Protein AF-A0A2P4YIG0-F1 (afdb_monomer)

pLDDT: mean 74.44, std 16.55, range [36.75, 94.75]

Structure (mmCIF, N/CA/C/O backbone):
data_AF-A0A2P4YIG0-F1
#
_entry.id   AF-A0A2P4YIG0-F1
#
loop_
_atom_site.group_PDB
_atom_site.id
_atom_site.type_symbol
_atom_site.label_atom_id
_atom_site.label_alt_id
_atom_site.label_comp_id
_atom_site.label_asym_id
_atom_site.label_entity_id
_atom_site.label_seq_id
_atom_site.pdbx_PDB_ins_code
_atom_site.Cartn_x
_atom_site.Cartn_y
_atom_site.Cartn_z
_atom_site.occupancy
_atom_site.B_iso_or_equiv
_atom_site.auth_seq_id
_atom_site.auth_comp_id
_atom_site.auth_asym_id
_atom_site.auth_atom_id
_atom_site.pdbx_PDB_model_num
ATOM 1 N N . MET A 1 1 ? -25.181 27.998 28.037 1.00 38.59 1 MET A N 1
ATOM 2 C CA . MET A 1 1 ? -23.897 28.200 27.339 1.00 38.59 1 MET A CA 1
ATOM 3 C C . MET A 1 1 ? -22.992 27.019 27.632 1.00 38.59 1 MET A C 1
ATOM 5 O O . MET A 1 1 ? -22.510 26.909 28.748 1.00 38.59 1 MET A O 1
ATOM 9 N N . SER A 1 2 ? -22.792 26.133 26.666 1.00 38.41 2 SER A N 1
ATOM 10 C CA . SER A 1 2 ? -21.714 25.141 26.696 1.00 38.41 2 SER A CA 1
ATOM 11 C C . SER A 1 2 ? -21.098 25.153 25.306 1.00 38.41 2 SER A C 1
ATOM 13 O O . SER A 1 2 ? -21.708 24.677 24.350 1.00 38.41 2 SER A O 1
ATOM 15 N N . GLU A 1 3 ? -19.963 25.839 25.201 1.00 36.75 3 GLU A N 1
ATOM 16 C CA . GLU A 1 3 ? -19.204 26.026 23.971 1.00 36.75 3 GLU A CA 1
ATOM 17 C C . GLU A 1 3 ? -18.821 24.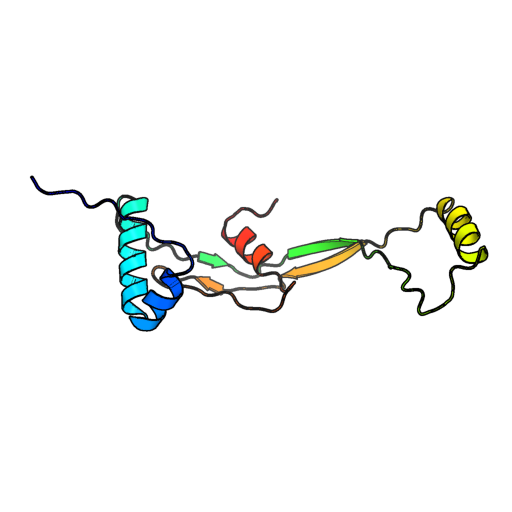668 23.380 1.00 36.75 3 GLU A C 1
ATOM 19 O O . GLU A 1 3 ? -18.117 23.866 23.994 1.00 36.75 3 GLU A O 1
ATOM 24 N N . VAL A 1 4 ? -19.298 24.420 22.162 1.00 46.44 4 VAL A N 1
ATOM 25 C CA . VAL A 1 4 ? -18.741 23.403 21.274 1.00 46.44 4 VAL A CA 1
ATOM 26 C C . VAL A 1 4 ? -17.380 23.930 20.843 1.00 46.44 4 VAL A C 1
ATOM 28 O O . VAL A 1 4 ? -17.283 24.809 19.989 1.00 46.44 4 VAL A O 1
ATOM 31 N N . SER A 1 5 ? -16.322 23.427 21.473 1.00 38.22 5 SER A N 1
ATOM 32 C CA . SER A 1 5 ? -14.958 23.686 21.040 1.00 38.22 5 SER A CA 1
ATOM 33 C C . SER A 1 5 ? -14.743 23.019 19.682 1.00 38.22 5 SER A C 1
ATOM 35 O O . SER A 1 5 ? -14.582 21.806 19.553 1.00 38.22 5 SER A O 1
ATOM 37 N N . THR A 1 6 ? -14.778 23.836 18.633 1.00 37.34 6 THR A N 1
ATOM 38 C CA . THR A 1 6 ? -14.253 23.481 17.316 1.00 37.34 6 THR A CA 1
ATOM 39 C C . THR A 1 6 ? -12.821 22.968 17.474 1.00 37.34 6 THR A C 1
ATOM 41 O O . THR A 1 6 ? -12.031 23.644 18.141 1.00 37.34 6 THR A O 1
ATOM 44 N N . PRO A 1 7 ? -12.446 21.824 16.873 1.00 41.94 7 PRO A N 1
ATOM 45 C CA . PRO A 1 7 ? -11.060 21.393 16.864 1.00 41.94 7 PRO A CA 1
ATOM 46 C C . PRO A 1 7 ? -10.263 22.404 16.037 1.00 41.94 7 PRO A C 1
ATOM 48 O O . PRO A 1 7 ? -10.282 22.395 14.805 1.00 41.94 7 PRO A O 1
ATOM 51 N N . THR A 1 8 ? -9.591 23.321 16.728 1.00 44.41 8 THR A N 1
ATOM 52 C CA . THR A 1 8 ? -8.563 24.178 16.154 1.00 44.41 8 THR A CA 1
ATOM 53 C C . THR A 1 8 ? -7.520 23.250 15.560 1.00 44.41 8 THR A C 1
ATOM 55 O O . THR A 1 8 ? -6.891 22.478 16.270 1.00 44.41 8 THR A O 1
ATOM 58 N N . THR A 1 9 ? -7.398 23.255 14.237 1.00 49.12 9 THR A N 1
ATOM 59 C CA . THR A 1 9 ? -6.363 22.504 13.529 1.00 49.12 9 THR A CA 1
ATOM 60 C C . THR A 1 9 ? -5.065 23.300 13.671 1.00 49.12 9 THR A C 1
ATOM 62 O O . THR A 1 9 ? -4.938 24.325 12.999 1.00 49.12 9 THR A O 1
ATOM 65 N N . PRO A 1 10 ? -4.100 22.921 14.534 1.00 46.28 10 PRO A N 1
ATOM 66 C CA . PRO A 1 10 ? -2.792 23.542 14.545 1.00 46.28 10 PRO A CA 1
ATOM 67 C C . PRO A 1 10 ? -1.972 22.937 13.399 1.00 46.28 10 PRO A C 1
ATOM 69 O O . PRO A 1 10 ? -2.263 21.853 12.886 1.00 46.28 10 PRO A O 1
ATOM 72 N N . ALA A 1 11 ? -0.949 23.661 12.973 1.00 47.16 11 ALA A N 1
ATOM 73 C CA . ALA A 1 11 ? -0.079 23.310 11.863 1.00 47.16 11 ALA A CA 1
ATOM 74 C C . ALA A 1 11 ? 0.436 21.856 11.919 1.00 47.16 11 ALA A C 1
ATOM 76 O O . ALA A 1 11 ? 0.866 21.362 12.962 1.00 47.16 11 ALA A O 1
ATOM 77 N N . SER A 1 12 ? 0.451 21.197 10.758 1.00 55.00 12 SER A N 1
ATOM 78 C CA . SER A 1 12 ? 0.929 19.825 10.510 1.00 55.00 12 SER A CA 1
ATOM 79 C C . SER A 1 12 ? 2.315 19.500 11.089 1.00 55.00 12 SER A C 1
ATOM 81 O O . SER A 1 12 ? 2.616 18.334 11.320 1.00 55.00 12 SER A O 1
ATOM 83 N N . VAL A 1 13 ? 3.141 20.513 11.357 1.00 53.72 13 VAL A N 1
ATOM 84 C CA . VAL A 1 13 ? 4.506 20.365 11.879 1.00 53.72 13 VAL A CA 1
ATOM 85 C C . VAL A 1 13 ? 4.524 19.994 13.371 1.00 53.72 13 VAL A C 1
ATOM 87 O O . VAL A 1 13 ? 5.404 19.254 13.796 1.00 53.72 13 VAL A O 1
ATOM 90 N N . HIS A 1 14 ? 3.529 20.417 14.163 1.00 63.38 14 HIS A N 1
ATOM 91 C CA . HIS A 1 14 ? 3.547 20.227 15.623 1.00 63.38 14 HIS A CA 1
ATOM 92 C C . HIS A 1 14 ? 3.006 18.866 16.085 1.00 63.38 14 HIS A C 1
ATOM 94 O O . HIS A 1 14 ? 3.406 18.358 17.131 1.00 63.38 14 HIS A O 1
ATOM 100 N N . TRP A 1 15 ? 2.120 18.247 15.301 1.00 66.62 15 TRP A N 1
ATOM 101 C CA . TRP A 1 15 ? 1.460 16.993 15.676 1.00 66.62 15 TRP A CA 1
ATOM 102 C C . TRP A 1 15 ? 2.438 15.842 15.867 1.00 66.62 15 TRP A C 1
ATOM 104 O O . TRP A 1 15 ? 2.276 15.063 16.801 1.00 66.62 15 TRP A O 1
ATOM 114 N N . GLY A 1 16 ? 3.460 15.755 15.011 1.00 69.50 16 GLY A N 1
ATOM 115 C CA . GLY A 1 16 ? 4.474 14.709 15.113 1.00 69.50 16 GLY A CA 1
ATOM 116 C C . GLY A 1 16 ? 5.228 14.787 16.438 1.00 69.50 16 GLY A C 1
ATOM 117 O O . GLY A 1 16 ? 5.326 13.797 17.152 1.00 69.50 16 GLY A O 1
ATOM 118 N N . GLU A 1 17 ? 5.694 15.976 16.808 1.00 72.19 17 GLU A N 1
ATOM 119 C CA . GLU A 1 17 ? 6.485 16.191 18.022 1.00 72.19 17 GLU A CA 1
ATOM 120 C C . GLU A 1 17 ? 5.646 16.011 19.296 1.00 72.19 17 GLU A C 1
ATOM 122 O O . GLU A 1 17 ? 6.044 15.301 20.220 1.00 72.19 17 GLU A O 1
ATOM 127 N N . THR A 1 18 ? 4.425 16.557 19.312 1.00 74.94 18 THR A N 1
ATOM 128 C CA . THR A 1 18 ? 3.488 16.402 20.433 1.00 74.94 18 THR A CA 1
ATOM 129 C C . THR A 1 18 ? 3.042 14.947 20.624 1.00 74.94 18 THR A C 1
ATOM 131 O O . THR A 1 18 ? 2.932 14.488 21.760 1.0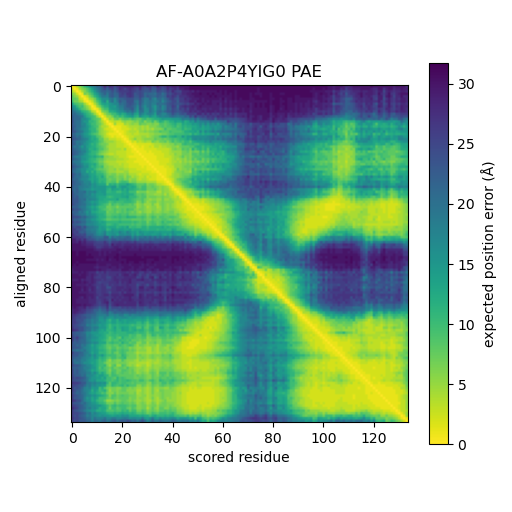0 74.94 18 THR A O 1
ATOM 134 N N . MET A 1 19 ? 2.832 14.188 19.543 1.00 73.44 19 MET A N 1
ATOM 135 C CA . MET A 1 19 ? 2.497 12.761 19.627 1.00 73.44 19 MET A CA 1
ATOM 136 C C . MET A 1 19 ? 3.676 11.906 20.086 1.00 73.44 19 MET A C 1
ATOM 138 O O . MET A 1 19 ? 3.486 10.990 20.881 1.00 73.44 19 MET A O 1
ATOM 142 N N . MET A 1 20 ? 4.892 12.217 19.634 1.00 76.25 20 MET A N 1
ATOM 143 C CA . MET A 1 20 ? 6.099 11.509 20.070 1.00 76.25 20 MET A CA 1
ATOM 144 C C . MET A 1 20 ? 6.376 11.737 21.563 1.00 76.25 20 MET A C 1
ATOM 146 O O . MET A 1 20 ? 6.772 10.801 22.251 1.00 76.25 20 MET A O 1
ATOM 150 N N . ALA A 1 21 ? 6.102 12.941 22.080 1.00 82.19 21 ALA A N 1
ATOM 151 C CA . ALA A 1 21 ? 6.254 13.261 23.500 1.00 82.19 21 ALA A CA 1
ATOM 152 C C . ALA A 1 21 ? 5.219 12.562 24.405 1.00 82.19 21 ALA A C 1
ATOM 154 O O . ALA A 1 21 ? 5.534 12.206 25.537 1.00 82.19 21 ALA A O 1
ATOM 155 N N . GLN A 1 22 ? 3.987 12.368 23.923 1.00 79.88 22 GLN A N 1
ATOM 156 C CA . GLN A 1 22 ? 2.888 11.765 24.698 1.00 79.88 22 GLN A CA 1
ATOM 157 C C . GLN A 1 22 ? 2.760 10.245 24.504 1.00 79.88 22 GLN A C 1
ATOM 159 O O . GLN A 1 22 ? 2.007 9.586 25.222 1.00 79.88 22 GLN A O 1
ATOM 164 N N . GLY A 1 23 ? 3.498 9.681 23.549 1.00 81.69 23 GLY A N 1
ATOM 165 C CA . GLY A 1 23 ? 3.554 8.250 23.291 1.00 81.69 23 GLY A CA 1
ATOM 166 C C . GLY A 1 23 ? 2.389 7.694 22.453 1.00 81.69 23 GLY A C 1
ATOM 167 O O . GLY A 1 23 ? 1.529 8.430 21.961 1.00 81.69 23 GLY A O 1
ATOM 168 N N . PRO A 1 24 ? 2.350 6.360 22.265 1.00 77.44 24 PRO A N 1
ATOM 169 C CA . PRO A 1 24 ? 1.444 5.694 21.319 1.00 77.44 24 PRO A CA 1
ATOM 170 C C . PRO A 1 24 ? -0.048 5.856 21.646 1.00 77.44 24 PRO A C 1
ATOM 172 O O . PRO A 1 24 ? -0.883 5.919 20.742 1.00 77.44 24 PRO A O 1
ATOM 175 N N . GLU A 1 25 ? -0.384 5.964 22.932 1.00 81.19 25 GLU A N 1
ATOM 176 C CA . GLU A 1 25 ? -1.764 6.102 23.416 1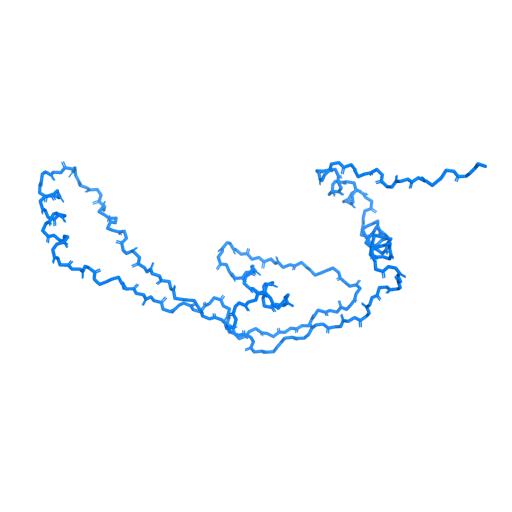.00 81.19 25 GLU A CA 1
ATOM 177 C C . GLU A 1 25 ? -2.409 7.420 22.974 1.00 81.19 25 GLU A C 1
ATOM 179 O O . GLU A 1 25 ? -3.598 7.469 22.647 1.00 81.19 25 GLU A O 1
ATOM 184 N N . ALA A 1 26 ? -1.631 8.504 22.912 1.00 81.38 26 ALA A N 1
ATOM 185 C CA . ALA A 1 26 ? -2.124 9.797 22.450 1.00 81.38 26 ALA A CA 1
ATOM 186 C C . ALA A 1 26 ? -2.526 9.742 20.971 1.00 81.38 26 ALA A C 1
ATOM 188 O O . ALA A 1 26 ? -3.592 10.234 20.592 1.00 81.38 26 ALA A O 1
ATOM 189 N N . LEU A 1 27 ? -1.716 9.070 20.148 1.00 78.88 27 LEU A N 1
ATOM 190 C CA . LEU A 1 27 ? -2.014 8.833 18.739 1.00 78.88 27 LEU A CA 1
ATOM 191 C C . LEU A 1 27 ? -3.255 7.955 18.562 1.00 78.88 27 LEU A C 1
ATOM 193 O O . LEU A 1 27 ? -4.125 8.291 17.758 1.00 78.88 27 LEU A O 1
ATOM 197 N N . HIS A 1 28 ? -3.372 6.873 19.333 1.00 79.31 28 HIS A N 1
ATOM 198 C CA . HIS A 1 28 ? -4.530 5.985 19.268 1.00 79.31 28 HIS A CA 1
ATOM 199 C C . HIS A 1 28 ? -5.833 6.723 19.609 1.00 79.31 28 HIS A C 1
ATOM 201 O O . HIS A 1 28 ? -6.793 6.696 18.836 1.00 79.31 28 HIS A O 1
ATOM 207 N N . ASN A 1 29 ? -5.841 7.465 20.719 1.00 81.94 29 ASN A N 1
ATOM 208 C CA . ASN A 1 29 ? -6.993 8.252 21.151 1.00 81.94 29 ASN 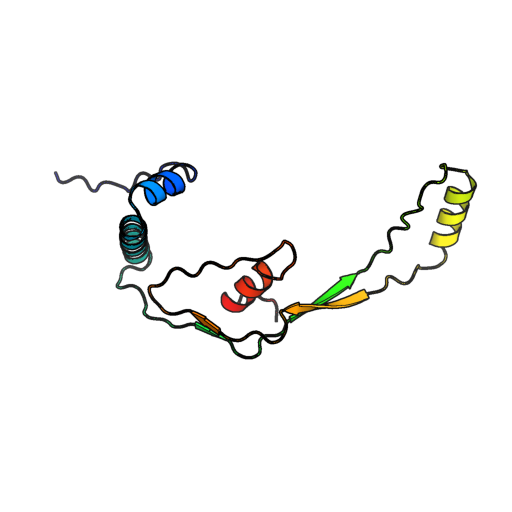A CA 1
ATOM 209 C C . ASN A 1 29 ? -7.351 9.360 20.158 1.00 81.94 29 ASN A C 1
ATOM 211 O O . ASN A 1 29 ? -8.531 9.606 19.897 1.00 81.94 29 ASN A O 1
ATOM 215 N N . PHE A 1 30 ? -6.346 10.025 19.585 1.00 82.38 30 PHE A N 1
ATOM 216 C CA . PHE A 1 30 ? -6.559 11.032 18.554 1.00 82.38 30 PHE A CA 1
ATOM 217 C C . PHE A 1 30 ? -7.194 10.425 17.300 1.00 82.38 30 PHE A C 1
ATOM 219 O O . PHE A 1 30 ? -8.203 10.935 16.817 1.00 82.38 30 PHE A O 1
ATOM 226 N N . MET A 1 31 ? -6.655 9.310 16.802 1.00 78.75 31 MET A N 1
ATOM 227 C CA . MET A 1 31 ? -7.198 8.620 15.632 1.00 78.75 31 MET A CA 1
ATOM 228 C C . MET A 1 31 ? -8.631 8.151 15.881 1.00 78.75 31 MET A C 1
ATOM 230 O O . MET A 1 31 ? -9.505 8.425 15.063 1.00 78.75 31 MET A O 1
ATOM 234 N N . ALA A 1 32 ? -8.906 7.538 17.033 1.00 78.25 32 ALA A N 1
ATOM 235 C CA . ALA A 1 32 ? -10.250 7.101 17.396 1.00 78.25 32 ALA A CA 1
ATOM 236 C C . ALA A 1 32 ? -11.256 8.266 17.425 1.00 78.25 32 ALA A C 1
ATOM 238 O O . ALA A 1 32 ? -12.361 8.136 16.895 1.00 78.25 32 ALA A O 1
ATOM 239 N N . LYS A 1 33 ? -10.874 9.420 17.994 1.00 83.12 33 LYS A N 1
ATOM 240 C CA . LYS A 1 33 ? -11.720 10.626 18.033 1.00 83.12 33 LYS A CA 1
ATOM 241 C C . LYS A 1 33 ? -11.971 11.196 16.638 1.00 83.12 33 LYS A C 1
ATOM 243 O O . LYS A 1 33 ? -13.123 11.441 16.287 1.00 83.12 33 LYS A O 1
ATOM 248 N N . THR A 1 34 ? -10.916 11.371 15.844 1.00 82.44 34 THR A N 1
ATOM 249 C CA . THR A 1 34 ? -10.997 11.964 14.501 1.00 82.44 34 THR A CA 1
ATOM 250 C C . THR A 1 34 ? -11.801 11.083 13.550 1.00 82.44 34 THR A C 1
ATOM 252 O O . THR A 1 34 ? -12.695 11.579 12.868 1.00 82.44 34 THR A O 1
ATOM 255 N N . PHE A 1 35 ? -11.554 9.768 13.546 1.00 77.31 35 PHE A N 1
ATOM 256 C CA . PHE A 1 35 ? -12.317 8.840 12.712 1.00 77.31 35 PHE A CA 1
ATOM 257 C C . PHE A 1 35 ? -13.784 8.792 13.122 1.00 77.31 35 PHE A C 1
ATOM 259 O O . PHE A 1 35 ? -14.637 8.954 12.259 1.00 77.31 35 PHE A O 1
ATOM 266 N N . LYS A 1 36 ? -14.095 8.666 14.420 1.00 76.94 36 LYS A N 1
ATOM 267 C CA . LYS A 1 36 ? -15.484 8.652 14.905 1.00 76.94 36 LYS A CA 1
ATOM 268 C C . LYS A 1 36 ? -16.252 9.913 14.500 1.00 76.94 36 LYS A C 1
ATOM 270 O O . LYS A 1 36 ? -17.416 9.817 14.116 1.00 76.94 36 LYS A O 1
ATOM 275 N N . ALA A 1 37 ? -15.604 11.077 14.573 1.00 80.06 37 ALA A N 1
ATOM 276 C CA . ALA A 1 37 ? -16.191 12.343 14.144 1.00 80.06 37 ALA A CA 1
ATOM 277 C C . ALA A 1 37 ? -16.424 12.394 12.623 1.00 80.06 37 ALA A C 1
ATOM 279 O O . ALA A 1 37 ? -17.462 12.881 12.188 1.00 80.06 37 ALA A O 1
ATOM 280 N N . ALA A 1 38 ? -15.495 11.861 11.823 1.00 79.38 38 ALA A N 1
ATOM 281 C CA . ALA A 1 38 ? -15.585 11.869 10.364 1.00 79.38 38 ALA A CA 1
ATOM 282 C C . ALA A 1 38 ? -16.566 10.825 9.796 1.00 79.38 38 ALA A C 1
ATOM 284 O O . ALA A 1 38 ? -17.222 11.090 8.793 1.00 79.38 38 ALA A O 1
ATOM 285 N N . THR A 1 39 ? -16.679 9.644 10.414 1.00 75.19 39 THR A N 1
ATOM 286 C CA . THR A 1 39 ? -17.534 8.544 9.931 1.00 75.19 39 THR A CA 1
ATOM 287 C C . THR A 1 39 ? -18.910 8.490 10.596 1.00 75.19 39 THR A C 1
ATOM 289 O O . THR A 1 39 ? -19.714 7.635 10.236 1.00 75.19 39 THR A O 1
ATOM 292 N N . GLY A 1 40 ? -19.198 9.362 11.571 1.00 76.00 40 GLY A N 1
ATOM 293 C CA . GLY A 1 40 ? -20.498 9.422 12.255 1.00 76.00 40 GLY A CA 1
ATOM 294 C C . GLY A 1 40 ? -20.840 8.178 13.088 1.00 76.00 40 GLY A C 1
ATOM 295 O O . GLY A 1 40 ? -22.003 7.959 13.418 1.00 76.00 40 GLY A O 1
ATOM 296 N N . GLY A 1 41 ? -19.853 7.341 13.423 1.00 75.38 41 GLY A N 1
ATOM 297 C CA . GLY A 1 41 ? -20.089 6.022 14.011 1.00 75.38 41 GLY A CA 1
ATOM 298 C C . GLY A 1 41 ? -18.831 5.334 14.542 1.00 75.38 41 GLY A C 1
ATOM 299 O O . GLY A 1 41 ? -17.751 5.920 14.595 1.00 75.38 41 GLY A O 1
ATOM 300 N N . VAL A 1 42 ? -18.986 4.080 14.973 1.00 72.12 42 VAL A N 1
ATOM 301 C CA . VAL A 1 42 ? -17.878 3.229 15.445 1.00 72.12 42 VAL A CA 1
ATOM 302 C C . VAL A 1 42 ? -16.924 2.930 14.283 1.00 72.12 42 VAL A C 1
ATOM 304 O O . VAL A 1 42 ? -17.372 2.738 13.154 1.00 72.12 42 VAL A O 1
ATOM 307 N N . LEU A 1 43 ? -15.613 2.890 14.555 1.00 70.56 43 LEU A N 1
ATOM 308 C CA . LEU A 1 43 ? -14.593 2.597 13.545 1.00 70.56 43 LEU A CA 1
ATOM 309 C C . LEU A 1 43 ? -14.891 1.243 12.864 1.00 70.56 43 LEU A C 1
ATOM 311 O O . LEU A 1 43 ? -14.958 0.226 13.570 1.00 70.56 43 LEU A O 1
ATOM 315 N N . PRO A 1 44 ? -15.046 1.200 11.526 1.00 68.75 44 PRO A N 1
ATOM 316 C CA . PRO A 1 44 ? -15.343 -0.038 10.819 1.00 68.75 44 PRO A CA 1
ATOM 317 C C . PRO A 1 44 ? -14.213 -1.051 11.022 1.00 68.75 44 PRO A C 1
ATOM 319 O O . PRO A 1 44 ? -13.041 -0.758 10.791 1.00 68.75 44 PRO A O 1
ATOM 322 N N . GLN A 1 45 ? -14.572 -2.263 11.444 1.00 82.81 45 GLN A N 1
ATOM 323 C CA . GLN A 1 45 ? -13.634 -3.368 11.649 1.00 82.81 45 GLN A CA 1
ATOM 324 C C . GLN A 1 45 ? -13.379 -4.111 10.328 1.00 82.81 45 GLN A C 1
ATOM 326 O O . GLN A 1 45 ? -13.670 -5.297 10.208 1.00 82.81 45 GLN A O 1
ATOM 331 N N . MET A 1 46 ? -12.897 -3.400 9.304 1.00 84.25 46 MET A N 1
ATOM 332 C CA . MET A 1 46 ? -12.610 -3.992 7.995 1.00 84.25 46 MET A CA 1
ATOM 333 C C . MET A 1 46 ? -11.155 -4.453 7.908 1.00 84.25 46 MET A C 1
ATOM 335 O O . MET A 1 46 ? -10.230 -3.677 8.142 1.00 84.25 46 MET A O 1
ATOM 339 N N . GLU A 1 47 ? -10.962 -5.719 7.545 1.00 89.94 47 GLU A N 1
ATOM 340 C CA . GLU A 1 47 ? -9.649 -6.292 7.260 1.00 89.94 47 GLU A CA 1
ATOM 341 C C . GLU A 1 47 ? -9.384 -6.274 5.753 1.00 89.94 47 GLU A C 1
ATOM 343 O O . GLU A 1 47 ? -10.235 -6.675 4.959 1.00 89.94 47 GLU A O 1
ATOM 348 N N . VAL A 1 48 ? -8.190 -5.835 5.353 1.00 91.25 48 VAL A N 1
ATOM 349 C CA . VAL A 1 48 ? -7.780 -5.814 3.943 1.00 91.25 48 VAL A CA 1
ATOM 350 C C . VAL A 1 48 ? -6.780 -6.936 3.703 1.00 91.25 48 VAL A C 1
ATOM 352 O O . VAL A 1 48 ? -5.713 -6.959 4.315 1.00 91.25 48 VAL A O 1
ATOM 355 N N . ARG A 1 49 ? -7.106 -7.858 2.794 1.00 94.44 49 ARG A N 1
ATOM 356 C CA . ARG A 1 49 ? -6.230 -8.964 2.386 1.00 94.44 49 ARG A CA 1
ATOM 357 C C . ARG A 1 49 ? -5.828 -8.802 0.932 1.00 94.44 49 ARG A C 1
ATOM 359 O O . ARG A 1 49 ? -6.668 -8.513 0.086 1.00 94.44 49 ARG A O 1
ATOM 366 N N . PHE A 1 50 ? -4.562 -9.046 0.640 1.00 93.19 50 PHE A N 1
ATOM 367 C CA . PHE A 1 50 ? -4.053 -9.097 -0.722 1.00 93.19 50 PHE A CA 1
ATOM 368 C C . PHE A 1 50 ? -3.189 -10.343 -0.879 1.00 93.19 50 PHE A C 1
ATOM 370 O O . PHE A 1 50 ? -2.400 -10.663 0.007 1.00 93.19 50 PHE A O 1
ATOM 377 N N . ASN A 1 51 ? -3.362 -11.057 -1.990 1.00 94.12 51 ASN A N 1
ATOM 378 C CA . ASN A 1 51 ? -2.652 -12.298 -2.275 1.00 94.12 51 ASN A CA 1
ATOM 379 C C . ASN A 1 51 ? -2.080 -12.243 -3.684 1.00 94.12 51 ASN A C 1
ATOM 381 O O . ASN A 1 51 ? -2.795 -11.915 -4.630 1.00 94.12 51 ASN A O 1
ATOM 385 N N . ASN A 1 52 ? -0.800 -12.581 -3.805 1.00 92.94 52 ASN A N 1
ATOM 386 C CA . ASN A 1 52 ? -0.095 -12.731 -5.071 1.00 92.94 52 ASN A CA 1
ATOM 387 C C . ASN A 1 52 ? -0.171 -11.497 -5.989 1.00 92.94 52 ASN A C 1
ATOM 389 O O . ASN A 1 52 ? -0.180 -11.606 -7.217 1.00 92.94 52 ASN A O 1
ATOM 393 N N . VAL A 1 53 ? -0.202 -10.299 -5.398 1.00 90.12 53 VAL A N 1
ATOM 394 C CA . VAL A 1 53 ? -0.309 -9.047 -6.149 1.00 90.12 53 VAL A CA 1
ATOM 395 C C . VAL A 1 53 ? 1.003 -8.775 -6.870 1.00 90.12 53 VAL A C 1
ATOM 397 O O . VAL A 1 53 ? 2.059 -8.687 -6.242 1.00 90.12 53 VAL A O 1
ATOM 400 N N . SER A 1 54 ? 0.926 -8.608 -8.189 1.00 89.94 54 SER A N 1
ATOM 401 C CA . SER A 1 54 ? 2.074 -8.296 -9.040 1.00 89.94 54 SER A CA 1
ATOM 402 C C . SER A 1 54 ? 1.708 -7.199 -10.028 1.00 89.94 54 SER A C 1
ATOM 404 O O . SER A 1 54 ? 0.648 -7.253 -10.646 1.00 89.94 54 SER A O 1
ATOM 406 N N . ILE A 1 55 ? 2.581 -6.205 -10.190 1.00 89.88 55 ILE A N 1
ATOM 407 C CA . ILE A 1 55 ? 2.381 -5.093 -11.125 1.00 89.88 55 ILE A CA 1
ATOM 408 C C . ILE A 1 55 ? 3.630 -4.885 -11.952 1.00 89.88 55 ILE A C 1
ATOM 410 O O . ILE A 1 55 ? 4.732 -4.766 -11.420 1.00 89.88 55 ILE A O 1
ATOM 414 N N . SER A 1 56 ? 3.435 -4.765 -13.261 1.00 89.69 56 SER A N 1
ATOM 415 C CA . SER A 1 56 ? 4.461 -4.353 -14.211 1.00 89.69 56 SER A CA 1
ATOM 416 C C . SER A 1 56 ? 4.147 -2.975 -14.775 1.00 89.69 56 SER A C 1
ATOM 418 O O . SER A 1 56 ? 2.989 -2.665 -15.031 1.00 89.69 56 SER A O 1
ATOM 420 N N . ALA A 1 57 ? 5.182 -2.175 -14.996 1.00 85.62 57 ALA A N 1
ATOM 421 C CA . ALA A 1 57 ? 5.105 -0.909 -15.702 1.00 85.62 57 ALA A CA 1
ATOM 422 C C . ALA A 1 57 ? 6.110 -0.905 -16.853 1.00 85.62 57 ALA A C 1
ATOM 424 O O . ALA A 1 57 ? 7.242 -1.375 -16.716 1.00 85.62 57 ALA A O 1
ATOM 425 N N . ASP A 1 58 ? 5.698 -0.339 -17.976 1.00 85.81 58 ASP A N 1
ATOM 426 C CA . ASP A 1 58 ? 6.559 -0.151 -19.129 1.00 85.81 58 ASP A CA 1
ATOM 427 C C . ASP A 1 58 ? 7.413 1.098 -18.924 1.00 85.81 58 ASP A C 1
ATOM 429 O O . ASP A 1 58 ? 6.931 2.229 -18.894 1.00 85.81 58 ASP A O 1
ATOM 433 N N . VAL A 1 59 ? 8.713 0.886 -18.736 1.00 82.00 59 VAL A N 1
ATOM 434 C CA . VAL A 1 59 ? 9.682 1.956 -18.527 1.00 82.00 59 VAL A CA 1
ATOM 435 C C . VAL A 1 59 ? 10.375 2.218 -19.850 1.00 82.00 59 VAL A C 1
ATOM 437 O O . VAL A 1 59 ? 11.092 1.367 -20.378 1.00 82.00 59 VAL A O 1
ATOM 440 N N . THR A 1 60 ? 10.182 3.417 -20.392 1.00 78.88 60 THR A N 1
ATOM 441 C CA . THR A 1 60 ? 10.981 3.868 -21.530 1.00 78.88 60 THR A CA 1
ATOM 442 C C . THR A 1 60 ? 12.388 4.140 -21.026 1.00 78.88 60 THR A C 1
ATOM 444 O O . THR A 1 60 ? 12.633 5.140 -20.353 1.00 78.88 60 THR A O 1
ATOM 447 N N . VAL A 1 61 ? 13.319 3.239 -21.333 1.00 72.88 61 VAL A N 1
ATOM 448 C CA . VAL A 1 61 ? 14.731 3.471 -21.050 1.00 72.88 61 VAL A CA 1
ATOM 449 C C . VAL A 1 61 ? 15.237 4.388 -22.148 1.00 72.88 61 VAL A C 1
ATOM 451 O O . VAL A 1 61 ? 15.688 3.945 -23.207 1.00 72.88 61 VAL A O 1
ATOM 454 N N . THR A 1 62 ? 15.138 5.691 -21.903 1.00 63.59 62 THR A N 1
ATOM 455 C CA . THR A 1 62 ? 15.986 6.637 -22.611 1.00 63.59 62 THR A CA 1
ATOM 456 C C . THR A 1 62 ? 17.395 6.279 -22.185 1.00 63.59 62 THR A C 1
ATOM 458 O O . THR A 1 62 ? 17.790 6.504 -21.043 1.00 63.59 62 THR A O 1
ATOM 461 N N . ARG A 1 63 ? 18.148 5.651 -23.089 1.00 55.91 63 ARG A N 1
ATOM 462 C CA . ARG A 1 63 ? 19.596 5.749 -23.016 1.00 55.91 63 ARG A CA 1
ATOM 463 C C . ARG A 1 63 ? 19.877 7.235 -23.149 1.00 55.91 63 ARG A C 1
ATOM 465 O O . ARG A 1 63 ? 19.935 7.753 -24.260 1.00 55.91 63 ARG A O 1
ATOM 472 N N . GLU A 1 64 ? 19.972 7.933 -22.024 1.00 51.03 64 GLU A N 1
ATOM 473 C CA . GLU A 1 64 ? 20.831 9.093 -22.006 1.00 51.03 64 GLU A CA 1
ATOM 474 C C . GLU A 1 64 ? 22.164 8.545 -22.477 1.00 51.03 64 GLU A C 1
ATOM 476 O O . GLU A 1 64 ? 22.747 7.642 -21.874 1.00 51.03 64 GLU A O 1
ATOM 481 N N . VAL A 1 65 ? 22.578 9.006 -23.650 1.00 49.53 65 VAL A N 1
ATOM 482 C CA . VAL A 1 65 ? 23.978 8.993 -24.009 1.00 49.53 65 VAL A CA 1
ATOM 483 C C . VAL A 1 65 ? 24.608 9.892 -22.954 1.00 49.53 65 VAL A C 1
ATOM 485 O O . VAL A 1 65 ? 24.805 11.085 -23.173 1.00 49.53 65 VAL A O 1
ATOM 488 N N . THR A 1 66 ? 24.877 9.332 -21.773 1.00 43.78 66 THR A N 1
ATOM 489 C CA . THR A 1 66 ? 25.999 9.738 -20.953 1.00 43.78 66 THR A CA 1
ATOM 490 C C . THR A 1 66 ? 27.207 9.430 -21.819 1.00 43.78 66 THR A C 1
ATOM 492 O O . 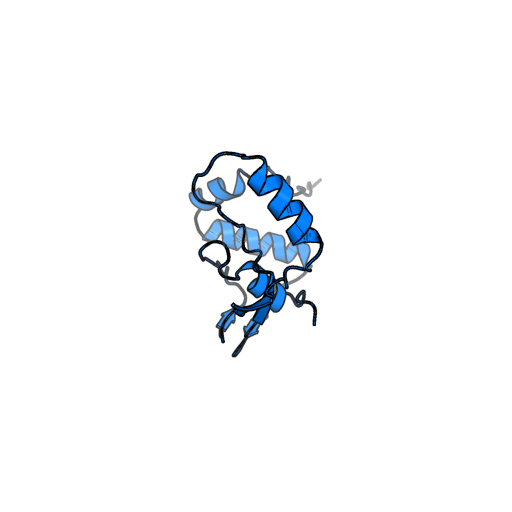THR A 1 66 ? 27.878 8.409 -21.694 1.00 43.78 66 THR A O 1
ATOM 495 N N . ALA A 1 67 ? 27.421 10.320 -22.790 1.00 44.09 67 ALA A N 1
ATOM 496 C CA . ALA A 1 67 ? 28.726 10.624 -23.303 1.00 44.09 67 ALA A CA 1
ATOM 497 C C . ALA A 1 67 ? 29.500 11.017 -22.054 1.00 44.09 67 ALA A C 1
ATOM 499 O O . ALA A 1 67 ? 29.422 12.146 -21.569 1.00 44.09 67 ALA A O 1
ATOM 500 N N . ALA A 1 68 ? 30.130 10.010 -21.457 1.00 41.53 68 ALA A N 1
ATOM 501 C CA . ALA A 1 68 ? 31.296 10.214 -20.650 1.00 41.53 68 ALA A CA 1
ATOM 502 C C . ALA A 1 68 ? 32.146 11.211 -21.430 1.00 41.53 68 ALA A C 1
ATOM 504 O O . ALA A 1 68 ? 32.496 10.941 -22.573 1.00 41.53 68 ALA A O 1
ATOM 505 N N . SER A 1 69 ? 32.337 12.384 -20.832 1.00 50.28 69 SER A N 1
ATOM 506 C CA . SER A 1 69 ? 33.487 13.241 -21.065 1.00 50.28 69 SER A CA 1
ATOM 507 C C . SER A 1 69 ? 33.975 13.267 -22.512 1.00 50.28 69 SER A C 1
ATOM 509 O O . SER A 1 69 ? 34.925 12.567 -22.816 1.00 50.28 69 SER A O 1
ATOM 511 N N . GLU A 1 70 ? 33.403 14.095 -23.383 1.00 43.59 70 GLU A N 1
ATOM 512 C CA . GLU A 1 70 ? 34.163 14.603 -24.526 1.00 43.59 70 GLU A CA 1
ATOM 513 C C . GLU A 1 70 ? 33.464 15.830 -25.112 1.00 43.59 70 GLU A C 1
ATOM 515 O O . GLU A 1 70 ? 32.241 15.889 -25.249 1.00 43.59 70 GLU A O 1
ATOM 520 N N . LEU A 1 71 ? 34.273 16.858 -25.341 1.00 46.66 71 LEU A N 1
ATOM 521 C CA . LEU A 1 71 ? 33.916 18.245 -25.620 1.00 46.66 71 LEU A CA 1
ATOM 522 C C . LEU A 1 71 ? 32.788 18.393 -26.665 1.00 46.66 71 LEU A C 1
ATOM 524 O O . LEU A 1 71 ? 32.674 17.561 -27.573 1.00 46.66 71 LEU A O 1
ATOM 528 N N . PRO A 1 72 ? 31.973 19.469 -26.594 1.00 44.94 72 PRO A N 1
ATOM 529 C CA . PRO A 1 72 ? 30.942 19.772 -27.585 1.00 44.94 72 PRO A CA 1
ATOM 530 C C . PRO A 1 72 ? 31.600 20.124 -28.926 1.00 44.94 72 PRO A C 1
ATOM 532 O O . PRO A 1 72 ? 31.780 21.282 -29.284 1.00 44.94 72 PRO A O 1
ATOM 535 N N . THR A 1 73 ? 31.997 19.098 -29.668 1.00 64.25 73 THR A N 1
ATOM 536 C CA . THR A 1 73 ? 32.623 19.230 -30.978 1.00 64.25 73 THR A CA 1
ATOM 537 C C . THR A 1 73 ? 31.516 19.251 -32.025 1.00 64.25 73 THR A C 1
ATOM 539 O O . THR A 1 73 ? 30.529 18.524 -31.892 1.00 64.25 73 THR A O 1
ATOM 542 N N . LEU A 1 74 ? 31.676 20.049 -33.085 1.00 68.25 74 LEU A N 1
ATOM 543 C CA . LEU A 1 74 ? 30.730 20.161 -34.211 1.00 68.25 74 LEU A CA 1
ATOM 544 C C . LEU A 1 74 ? 30.256 18.793 -34.734 1.00 68.25 74 LEU A C 1
ATOM 546 O O . LEU A 1 74 ? 29.107 18.636 -35.145 1.00 68.25 74 LEU A O 1
ATOM 550 N N . TYR A 1 75 ? 31.118 17.783 -34.628 1.00 65.75 75 TYR A N 1
ATOM 551 C CA . TYR A 1 75 ? 30.812 16.394 -34.937 1.00 65.75 75 TYR A CA 1
ATOM 552 C C . TYR A 1 75 ? 29.593 15.841 -34.174 1.00 65.75 75 TYR A C 1
ATOM 554 O O . TYR A 1 75 ? 28.718 15.241 -34.790 1.00 65.75 75 TYR A O 1
ATOM 562 N N . ASN A 1 76 ? 29.464 16.103 -32.868 1.00 66.50 76 ASN A N 1
ATOM 563 C CA . ASN A 1 76 ? 28.325 15.641 -32.064 1.00 66.50 76 ASN A CA 1
ATOM 564 C C . ASN A 1 76 ? 27.010 16.323 -32.468 1.00 66.50 76 ASN A C 1
ATOM 566 O O . ASN A 1 76 ? 25.946 15.728 -32.316 1.00 66.50 76 ASN A O 1
ATOM 570 N N . VAL A 1 77 ? 27.064 17.547 -33.003 1.00 71.19 77 VAL A N 1
ATOM 571 C CA . VAL A 1 77 ? 25.879 18.255 -33.516 1.00 71.19 77 VAL A CA 1
ATOM 572 C C . VAL A 1 77 ? 25.445 17.652 -34.851 1.00 71.19 77 VAL A C 1
ATOM 574 O O . VAL A 1 77 ? 24.284 17.284 -34.994 1.00 71.19 77 VAL A O 1
ATOM 577 N N . VAL A 1 78 ? 26.377 17.454 -35.790 1.00 74.50 78 VAL A N 1
ATOM 578 C CA . VAL A 1 78 ? 26.087 16.824 -37.092 1.00 74.50 78 VAL A CA 1
ATOM 579 C C . VAL A 1 78 ? 25.601 15.383 -36.915 1.00 74.50 78 VAL A C 1
ATOM 581 O O . VAL A 1 78 ? 24.595 14.993 -37.507 1.00 74.50 78 VAL A O 1
ATOM 584 N N . ALA A 1 79 ? 26.255 14.609 -36.047 1.00 66.75 79 ALA A N 1
ATOM 585 C CA . ALA A 1 79 ? 25.851 13.246 -35.724 1.00 66.75 79 ALA A CA 1
ATOM 586 C C . ALA A 1 79 ? 24.451 13.195 -35.088 1.00 66.75 79 ALA A C 1
ATOM 588 O O . ALA A 1 79 ? 23.673 12.307 -35.424 1.00 66.75 79 ALA A O 1
ATOM 589 N N . ARG A 1 80 ? 24.082 14.164 -34.233 1.00 66.38 80 ARG A N 1
ATOM 590 C CA . ARG A 1 80 ? 22.714 14.284 -33.689 1.00 66.38 80 ARG A CA 1
ATOM 591 C C . ARG A 1 80 ? 21.687 14.639 -34.770 1.00 66.38 80 ARG A C 1
ATOM 593 O O . ARG A 1 80 ? 20.602 14.065 -34.763 1.00 66.38 80 ARG A O 1
ATOM 600 N N . THR A 1 81 ? 22.019 15.525 -35.713 1.00 69.94 81 THR A N 1
ATOM 601 C CA . THR A 1 81 ? 21.118 15.905 -36.817 1.00 69.94 81 THR A CA 1
ATOM 602 C C . THR A 1 81 ? 20.880 14.743 -37.784 1.00 69.94 81 THR A C 1
ATOM 604 O O . THR A 1 81 ? 19.744 14.521 -38.196 1.00 69.94 81 THR A O 1
ATOM 607 N N . LEU A 1 82 ? 21.912 13.949 -38.088 1.00 66.94 82 LEU A N 1
ATOM 608 C CA . LEU A 1 82 ? 21.768 12.731 -38.895 1.00 66.94 82 LEU A CA 1
ATOM 609 C C . LEU A 1 82 ? 21.059 11.608 -38.125 1.00 66.94 82 LEU A C 1
ATOM 611 O O . LEU A 1 82 ? 20.226 10.905 -38.692 1.00 66.94 82 LEU A O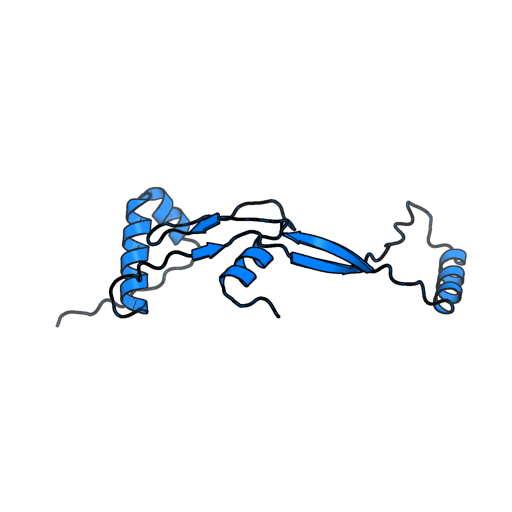 1
ATOM 615 N N . ALA A 1 83 ? 21.319 11.464 -36.823 1.00 62.75 83 ALA A N 1
ATOM 616 C CA . ALA A 1 83 ? 20.621 10.494 -35.983 1.00 62.75 83 ALA A CA 1
ATOM 617 C C . ALA A 1 83 ? 19.126 10.817 -35.809 1.00 62.75 83 ALA A C 1
ATOM 619 O O . ALA A 1 83 ? 18.341 9.896 -35.624 1.00 62.75 83 ALA A O 1
ATOM 620 N N . ASN A 1 84 ? 18.703 12.081 -35.934 1.00 58.09 84 ASN A N 1
ATOM 621 C CA . ASN A 1 84 ? 17.282 12.459 -35.943 1.00 58.09 84 ASN A CA 1
ATOM 622 C C . ASN A 1 84 ? 16.517 11.967 -37.186 1.00 58.09 84 ASN A C 1
ATOM 624 O O . ASN A 1 84 ? 15.289 11.928 -37.152 1.00 58.09 84 ASN A O 1
ATOM 628 N N . LEU A 1 85 ? 17.209 11.572 -38.262 1.00 63.94 85 LEU A N 1
ATOM 629 C CA . LEU A 1 85 ? 16.579 10.978 -39.448 1.00 63.94 85 LEU A CA 1
ATOM 630 C C . LEU A 1 85 ? 16.315 9.476 -39.285 1.00 63.94 85 LEU A C 1
ATOM 632 O O . LEU A 1 85 ? 15.503 8.914 -40.015 1.00 63.94 85 LEU A O 1
ATOM 636 N N . ASN A 1 86 ? 16.962 8.823 -38.317 1.00 54.28 86 ASN A N 1
ATOM 637 C CA . ASN A 1 86 ? 16.732 7.421 -38.005 1.00 54.28 86 ASN A CA 1
ATOM 638 C C . ASN A 1 86 ? 16.016 7.352 -36.650 1.00 54.28 86 ASN A C 1
ATOM 640 O O . ASN A 1 86 ? 16.654 7.633 -35.638 1.00 54.28 86 ASN A O 1
ATOM 644 N N . PRO A 1 87 ? 14.715 7.013 -36.569 1.00 58.72 87 PRO A N 1
ATOM 645 C CA . PRO A 1 87 ? 14.010 6.995 -35.295 1.00 58.72 87 PRO A CA 1
ATOM 646 C C . PRO A 1 87 ? 14.697 5.989 -34.369 1.00 58.72 87 PRO A C 1
ATOM 648 O O . PRO A 1 87 ? 14.537 4.774 -34.510 1.00 58.72 87 PRO A O 1
ATOM 651 N N . ILE A 1 88 ? 15.506 6.503 -33.437 1.00 61.12 88 ILE A N 1
ATOM 652 C CA . ILE A 1 88 ? 16.174 5.719 -32.406 1.00 61.12 88 ILE A CA 1
ATOM 653 C C . ILE A 1 88 ? 15.052 5.001 -31.667 1.00 61.12 88 ILE A C 1
ATOM 655 O O . ILE A 1 88 ? 14.261 5.625 -30.957 1.00 61.12 88 ILE A O 1
ATOM 659 N N . LYS A 1 89 ? 14.933 3.690 -31.900 1.00 59.56 89 LYS A N 1
ATOM 660 C CA . LYS A 1 89 ? 13.883 2.857 -31.316 1.00 59.56 89 LYS A CA 1
ATOM 661 C C . LYS A 1 89 ? 13.978 2.992 -29.798 1.00 59.56 89 LYS A C 1
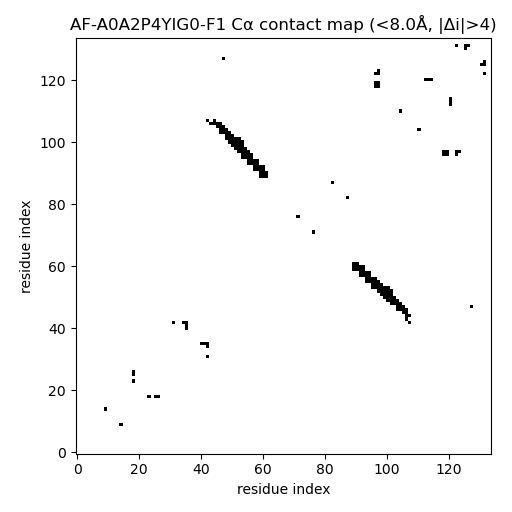ATOM 663 O O . LYS A 1 89 ? 14.898 2.456 -29.180 1.00 59.56 89 LYS A O 1
ATOM 668 N N . LYS A 1 90 ? 13.048 3.742 -29.200 1.00 61.38 90 LYS A N 1
ATOM 669 C CA . LYS A 1 90 ? 12.918 3.868 -27.748 1.00 61.38 90 LYS A CA 1
ATOM 670 C C . LYS A 1 90 ? 12.708 2.464 -27.193 1.00 61.38 90 LYS A C 1
ATOM 672 O O . LYS A 1 90 ? 11.695 1.828 -27.477 1.00 61.38 90 LYS A O 1
ATOM 677 N N . LYS A 1 91 ? 13.689 1.949 -26.450 1.00 68.50 91 LYS A N 1
ATOM 678 C CA . LYS A 1 91 ? 13.589 0.621 -25.849 1.00 68.50 91 LYS A CA 1
ATOM 679 C C . LYS A 1 91 ? 12.679 0.723 -24.630 1.00 68.50 91 LYS A C 1
ATOM 681 O O . LYS A 1 91 ? 13.096 1.179 -23.567 1.00 68.50 91 LYS A O 1
ATOM 686 N N . VAL A 1 92 ? 11.430 0.314 -24.806 1.00 77.06 92 VAL A N 1
ATOM 687 C CA . VAL A 1 92 ? 10.497 0.107 -23.701 1.00 77.06 92 VAL A CA 1
ATOM 688 C C . VAL A 1 92 ? 10.881 -1.202 -23.017 1.00 77.06 92 VAL A C 1
ATOM 690 O O . VAL A 1 92 ? 10.951 -2.249 -23.658 1.00 77.06 92 VAL A O 1
ATOM 693 N N . VAL A 1 93 ? 11.206 -1.135 -21.730 1.00 80.88 93 VAL A N 1
ATOM 694 C CA . VAL A 1 93 ? 11.490 -2.305 -20.899 1.00 80.88 93 VAL A CA 1
ATOM 695 C C . VAL A 1 93 ? 10.351 -2.458 -19.909 1.00 80.88 93 VAL A C 1
ATOM 697 O O . VAL A 1 93 ? 10.101 -1.566 -19.099 1.00 80.88 93 VAL A O 1
ATOM 700 N N . ARG A 1 94 ? 9.690 -3.613 -19.942 1.00 84.31 94 ARG A N 1
ATOM 701 C CA . ARG A 1 94 ? 8.691 -3.974 -18.942 1.00 84.31 94 ARG A CA 1
ATOM 702 C C . ARG A 1 94 ? 9.393 -4.261 -17.618 1.00 84.31 94 ARG A C 1
ATOM 704 O O . ARG A 1 94 ? 10.144 -5.229 -17.503 1.00 84.31 94 ARG A O 1
ATOM 711 N N . LYS A 1 95 ? 9.178 -3.402 -16.624 1.00 85.38 95 LYS A N 1
ATOM 712 C CA . LYS A 1 95 ? 9.733 -3.533 -15.277 1.00 85.38 95 LYS A CA 1
ATOM 713 C C . LYS A 1 95 ? 8.631 -3.939 -14.317 1.00 85.38 95 LYS A C 1
ATOM 715 O O . LYS A 1 95 ? 7.638 -3.238 -14.156 1.00 85.38 95 LYS A O 1
ATOM 720 N N . GLU A 1 96 ? 8.840 -5.044 -13.624 1.00 86.19 96 GLU A N 1
ATOM 721 C CA . GLU A 1 96 ? 7.978 -5.435 -12.518 1.00 86.19 96 GLU A CA 1
ATOM 722 C C . GLU A 1 96 ? 8.240 -4.520 -11.306 1.00 86.19 96 GLU A C 1
ATOM 724 O O . GLU A 1 96 ? 9.355 -4.469 -10.778 1.00 86.19 96 GLU A O 1
ATOM 729 N N . VAL A 1 97 ? 7.228 -3.743 -10.916 1.00 87.62 97 VAL A N 1
ATOM 730 C CA . VAL A 1 97 ? 7.266 -2.760 -9.820 1.00 87.62 97 VAL A CA 1
ATOM 731 C C . VAL A 1 97 ? 6.918 -3.415 -8.486 1.00 87.62 97 VAL A C 1
ATOM 733 O O . VAL A 1 97 ? 7.524 -3.093 -7.470 1.00 87.62 97 VAL A O 1
ATOM 736 N N . ILE A 1 98 ? 5.955 -4.336 -8.490 1.00 88.44 98 ILE A N 1
ATOM 737 C CA . ILE A 1 98 ? 5.544 -5.119 -7.323 1.00 88.44 98 ILE A CA 1
ATOM 738 C C . ILE A 1 98 ? 5.578 -6.581 -7.733 1.00 88.44 98 ILE A C 1
ATOM 740 O O . ILE A 1 98 ? 4.996 -6.923 -8.759 1.00 88.44 98 ILE A O 1
ATOM 744 N N . LYS A 1 99 ? 6.251 -7.413 -6.935 1.00 90.38 99 LYS A N 1
ATOM 745 C CA . LYS A 1 99 ? 6.510 -8.818 -7.254 1.00 90.38 99 LYS A CA 1
ATOM 746 C C . LYS A 1 99 ? 5.819 -9.728 -6.252 1.00 90.38 99 LYS A C 1
ATOM 748 O O . LYS A 1 99 ? 6.316 -9.871 -5.138 1.00 90.38 99 LYS A O 1
ATOM 753 N N . ASN A 1 100 ? 4.704 -10.331 -6.655 1.00 90.38 100 ASN A N 1
ATOM 754 C CA . ASN A 1 100 ? 4.029 -11.414 -5.942 1.00 90.38 100 ASN A CA 1
ATOM 755 C C . ASN A 1 100 ? 3.912 -11.204 -4.419 1.00 90.38 100 ASN A C 1
ATOM 757 O O . ASN A 1 100 ? 4.331 -12.048 -3.628 1.00 90.38 100 ASN A O 1
ATOM 761 N N . ILE A 1 101 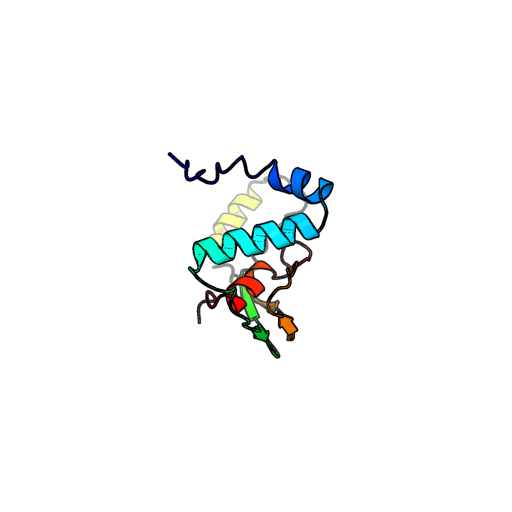? 3.384 -10.053 -4.001 1.00 91.44 101 ILE A N 1
ATOM 762 C CA . ILE A 1 101 ? 3.249 -9.737 -2.576 1.00 91.44 101 ILE A CA 1
ATOM 763 C C . ILE A 1 101 ? 1.909 -10.233 -2.031 1.00 91.44 101 ILE A C 1
ATOM 765 O O . ILE A 1 101 ? 0.873 -10.135 -2.695 1.00 91.44 101 ILE A O 1
ATOM 769 N N . SER A 1 102 ? 1.933 -10.709 -0.790 1.00 93.38 102 SER A N 1
ATOM 770 C CA . SER A 1 102 ? 0.747 -11.105 -0.032 1.00 93.38 102 SER A CA 1
ATOM 771 C C . SER A 1 102 ? 0.815 -10.531 1.379 1.00 93.38 102 SER A C 1
ATOM 773 O O . SER A 1 102 ? 1.904 -10.371 1.933 1.00 93.38 102 SER A O 1
ATOM 775 N N . GLY A 1 103 ? -0.333 -10.218 1.971 1.00 93.56 103 GLY A N 1
ATOM 776 C CA . GLY A 1 103 ? -0.389 -9.648 3.309 1.00 93.56 103 GLY A CA 1
ATOM 777 C C . GLY A 1 103 ? -1.796 -9.286 3.765 1.00 93.56 103 GLY A C 1
ATOM 778 O O . GLY A 1 103 ? -2.774 -9.395 3.021 1.00 93.56 103 GLY A O 1
ATOM 779 N N . VAL A 1 104 ? -1.879 -8.872 5.029 1.00 93.75 104 VAL A N 1
ATOM 780 C CA . VAL A 1 104 ? -3.133 -8.554 5.715 1.00 93.75 104 VAL A CA 1
ATOM 781 C C . VAL A 1 104 ? -2.961 -7.274 6.527 1.00 93.75 104 VAL A C 1
ATOM 783 O O . VAL A 1 104 ? -2.034 -7.174 7.330 1.00 93.75 104 VAL A O 1
ATOM 786 N N . LEU A 1 105 ? -3.864 -6.312 6.339 1.00 92.38 105 LEU A N 1
ATOM 787 C CA . LEU A 1 105 ? -3.982 -5.115 7.165 1.00 92.38 105 LEU A CA 1
ATOM 788 C C . LEU A 1 105 ? -5.173 -5.302 8.099 1.00 92.38 105 LEU A C 1
ATOM 790 O O . LEU A 1 105 ? -6.318 -5.387 7.649 1.00 92.38 105 LEU A O 1
ATOM 794 N N . LYS A 1 106 ? -4.881 -5.391 9.397 1.00 89.62 106 LYS A N 1
ATOM 795 C CA . LYS A 1 106 ? -5.888 -5.592 10.440 1.00 89.62 106 LYS A CA 1
ATOM 796 C C . LYS A 1 106 ? -6.600 -4.278 10.778 1.00 89.62 106 LYS A C 1
ATOM 798 O O . LYS A 1 106 ? -5.968 -3.222 10.739 1.00 89.62 106 LYS A O 1
ATOM 803 N N . PRO A 1 107 ? -7.884 -4.325 11.160 1.00 86.00 107 PRO A N 1
ATOM 804 C CA . PRO A 1 107 ? -8.580 -3.144 11.647 1.00 86.00 107 PRO A CA 1
ATOM 805 C C . PRO A 1 107 ? -7.985 -2.646 12.971 1.00 86.00 107 PRO A C 1
ATOM 807 O O . PRO A 1 107 ? -7.469 -3.423 13.773 1.00 86.00 107 PRO A O 1
ATOM 810 N N . GLY A 1 108 ? -8.068 -1.334 13.203 1.00 79.56 108 GLY A N 1
ATOM 811 C CA . GLY A 1 108 ? -7.648 -0.707 14.463 1.00 79.56 108 GLY A CA 1
ATOM 812 C C . GLY A 1 108 ? -6.134 -0.593 14.676 1.00 79.56 108 GLY A C 1
ATOM 813 O O . GLY A 1 108 ? -5.715 -0.096 15.719 1.00 79.56 108 GLY A O 1
ATOM 814 N N . THR A 1 109 ? -5.310 -1.007 13.708 1.00 81.94 109 THR A N 1
ATOM 815 C CA . THR A 1 109 ? -3.851 -0.862 13.767 1.00 81.94 109 THR A CA 1
ATOM 816 C C . THR A 1 109 ? -3.350 0.181 12.772 1.00 81.94 109 THR A C 1
ATOM 818 O O . THR A 1 109 ? -3.885 0.347 11.676 1.00 81.94 109 THR A O 1
ATOM 821 N N . ILE A 1 110 ? -2.288 0.895 13.149 1.00 83.19 110 ILE A N 1
ATOM 822 C CA . ILE A 1 110 ? -1.586 1.805 12.240 1.00 83.19 110 ILE A CA 1
ATOM 823 C C . ILE A 1 110 ? -0.504 0.999 11.524 1.00 83.19 110 ILE A C 1
ATOM 825 O O . ILE A 1 110 ? 0.412 0.476 12.155 1.00 83.19 110 ILE A O 1
ATOM 829 N N . THR A 1 111 ? -0.618 0.893 10.201 1.00 88.50 111 THR A N 1
ATOM 830 C CA . THR A 1 111 ? 0.352 0.179 9.361 1.00 88.50 111 THR A CA 1
ATOM 831 C C . THR A 1 111 ? 1.284 1.176 8.681 1.00 88.50 111 THR A C 1
ATOM 833 O O . THR A 1 111 ? 0.837 2.031 7.918 1.00 88.50 111 THR A O 1
ATOM 836 N N . LEU A 1 112 ? 2.588 1.052 8.932 1.00 90.62 112 LEU A N 1
ATOM 837 C CA . LEU A 1 112 ? 3.624 1.884 8.321 1.00 90.62 112 LEU A CA 1
ATOM 838 C C . LEU A 1 112 ? 4.295 1.138 7.159 1.00 90.62 112 LEU A C 1
ATOM 840 O O . LEU A 1 112 ? 4.867 0.067 7.349 1.00 90.62 112 LEU A O 1
ATOM 844 N N . LEU A 1 113 ? 4.259 1.719 5.957 1.00 92.31 113 LEU A N 1
ATOM 845 C CA . LEU A 1 113 ? 4.899 1.156 4.765 1.00 92.31 113 LEU A CA 1
ATOM 846 C C . LEU A 1 113 ? 6.253 1.830 4.496 1.00 92.31 113 LEU A C 1
ATOM 848 O O . LEU A 1 113 ? 6.306 3.000 4.116 1.00 92.31 113 LEU A O 1
ATOM 852 N N . LEU A 1 114 ? 7.346 1.074 4.632 1.00 93.06 114 LEU A N 1
ATOM 853 C CA . LEU A 1 114 ? 8.722 1.561 4.470 1.00 93.06 114 LEU A CA 1
ATOM 854 C C . LEU A 1 114 ? 9.425 0.937 3.261 1.00 93.06 114 LEU A C 1
ATOM 856 O O . LEU A 1 114 ? 9.094 -0.155 2.810 1.00 93.06 114 LEU A O 1
ATOM 860 N N . GLY A 1 115 ? 10.408 1.655 2.716 1.00 91.75 115 GLY A N 1
ATOM 861 C CA . GLY A 1 115 ? 11.227 1.181 1.603 1.00 91.75 115 GLY A CA 1
ATOM 862 C C . GLY A 1 115 ? 11.971 2.310 0.895 1.00 91.75 115 GLY A C 1
ATOM 863 O O . GLY A 1 115 ? 11.575 3.473 0.970 1.00 91.75 115 GLY A O 1
ATOM 864 N N . GLN A 1 116 ? 13.013 1.956 0.152 1.00 94.75 116 GLN A N 1
ATOM 865 C CA . GLN A 1 116 ? 13.813 2.871 -0.671 1.00 94.75 116 GLN A CA 1
ATOM 866 C C . GLN A 1 116 ? 12.977 3.582 -1.765 1.00 94.75 116 GLN A C 1
ATOM 868 O O . GLN A 1 116 ? 11.905 3.095 -2.152 1.00 94.75 116 GLN A O 1
ATOM 873 N N . PRO A 1 117 ? 13.398 4.760 -2.261 1.00 92.00 117 PRO A N 1
ATOM 874 C CA . PRO A 1 117 ? 12.746 5.418 -3.393 1.00 92.00 117 PRO A CA 1
ATOM 875 C C . PRO A 1 117 ? 12.617 4.475 -4.601 1.00 92.00 117 PRO A C 1
ATOM 877 O O . PRO A 1 117 ? 13.516 3.693 -4.888 1.00 92.00 117 PRO A O 1
ATOM 880 N N . GLY A 1 118 ? 11.472 4.501 -5.290 1.00 87.31 118 GLY A N 1
ATOM 881 C CA . GLY A 1 118 ? 11.222 3.616 -6.438 1.00 87.31 118 GLY A CA 1
ATOM 882 C C . GLY A 1 118 ? 10.864 2.158 -6.102 1.00 87.31 118 GLY A C 1
ATOM 883 O O . GLY A 1 118 ? 10.642 1.378 -7.023 1.00 87.31 118 GLY A O 1
ATOM 884 N N . SER A 1 119 ? 10.731 1.784 -4.821 1.00 88.75 119 SER A N 1
ATOM 885 C CA . SER A 1 119 ? 10.374 0.415 -4.398 1.00 88.75 119 SER A CA 1
ATOM 886 C C . SER A 1 119 ? 8.905 0.013 -4.614 1.00 88.75 119 SER A C 1
ATOM 888 O O . SER A 1 119 ? 8.511 -1.072 -4.206 1.00 88.75 119 SER A O 1
ATOM 890 N N . GLY A 1 120 ? 8.065 0.891 -5.174 1.00 89.56 120 GLY A N 1
ATOM 891 C CA . GLY A 1 120 ? 6.657 0.576 -5.451 1.00 89.56 120 GLY A CA 1
ATOM 892 C C . GLY A 1 120 ? 5.664 0.836 -4.310 1.00 89.56 120 GLY A C 1
ATOM 893 O O . GLY A 1 120 ? 4.520 0.413 -4.419 1.00 89.56 120 GLY A O 1
ATOM 894 N N . LYS A 1 121 ? 6.037 1.566 -3.244 1.00 94.25 121 LYS A N 1
ATOM 895 C CA . LYS A 1 121 ? 5.129 1.877 -2.112 1.00 94.25 121 LYS A CA 1
ATOM 896 C C . LYS A 1 121 ? 3.843 2.587 -2.538 1.00 94.25 121 LYS A C 1
ATOM 898 O O . LYS A 1 121 ? 2.751 2.164 -2.178 1.00 94.25 121 LYS A O 1
ATOM 903 N N . THR A 1 122 ? 3.974 3.653 -3.327 1.00 92.50 122 THR A N 1
ATOM 904 C CA . THR A 1 122 ? 2.822 4.400 -3.851 1.00 92.50 122 THR A CA 1
ATOM 905 C C . THR A 1 122 ? 1.981 3.529 -4.773 1.00 92.50 122 THR A C 1
ATOM 907 O O . THR A 1 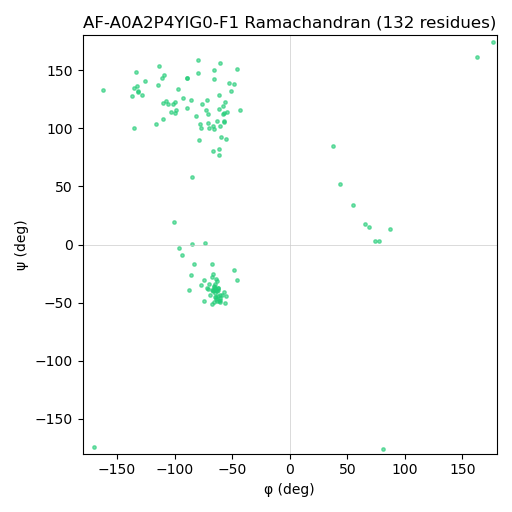122 ? 0.759 3.572 -4.700 1.00 92.50 122 THR A O 1
ATOM 910 N N . SER A 1 123 ? 2.619 2.697 -5.602 1.00 92.62 123 SER A N 1
ATOM 911 C CA . SER A 1 123 ? 1.914 1.738 -6.452 1.00 92.62 123 SER A CA 1
ATOM 912 C C . SER A 1 123 ? 1.110 0.745 -5.614 1.00 92.62 123 SER A C 1
ATOM 914 O O . SER A 1 123 ? -0.058 0.534 -5.907 1.00 92.62 123 SER A O 1
ATOM 916 N N . LEU A 1 124 ? 1.686 0.217 -4.528 1.00 92.25 124 LEU A N 1
ATOM 917 C CA . LEU A 1 124 ? 0.995 -0.684 -3.606 1.00 92.25 124 LEU A CA 1
ATOM 918 C C . LEU A 1 124 ? -0.215 -0.001 -2.967 1.00 92.25 124 LEU A C 1
ATOM 920 O O . LEU A 1 124 ? -1.316 -0.540 -2.991 1.00 92.25 124 LEU A O 1
ATOM 924 N N . MET A 1 125 ? -0.035 1.218 -2.462 1.00 93.19 125 MET A N 1
ATOM 925 C CA . MET A 1 125 ? -1.128 1.973 -1.850 1.00 93.19 125 MET A CA 1
ATOM 926 C C . MET A 1 125 ? -2.252 2.289 -2.841 1.00 93.19 125 MET A C 1
ATOM 928 O O . MET A 1 125 ? -3.418 2.183 -2.478 1.00 93.19 125 MET A O 1
ATOM 932 N N . ARG A 1 126 ? -1.927 2.599 -4.103 1.00 92.19 126 ARG A N 1
ATOM 933 C CA . ARG A 1 126 ? -2.931 2.812 -5.158 1.00 92.19 126 ARG A CA 1
ATOM 934 C C . ARG A 1 126 ? -3.733 1.554 -5.483 1.00 92.19 126 ARG A C 1
ATOM 936 O O . ARG A 1 126 ? -4.907 1.671 -5.806 1.00 92.19 126 ARG A O 1
ATOM 943 N N . ILE A 1 127 ? -3.125 0.371 -5.399 1.00 91.38 127 ILE A N 1
ATOM 944 C CA . ILE A 1 127 ? -3.844 -0.903 -5.569 1.00 91.38 127 ILE A CA 1
ATOM 945 C C . ILE A 1 127 ? -4.815 -1.109 -4.416 1.00 91.38 127 ILE A C 1
ATOM 947 O O . ILE A 1 127 ? -5.993 -1.360 -4.646 1.00 91.38 127 ILE A O 1
ATOM 951 N N . LEU A 1 128 ? -4.327 -0.972 -3.180 1.00 90.81 128 LEU A N 1
ATOM 952 C CA . LEU A 1 128 ? -5.140 -1.186 -1.982 1.00 90.81 128 LEU A CA 1
ATOM 953 C C . LEU A 1 128 ? -6.290 -0.179 -1.873 1.00 90.81 128 LEU A C 1
ATOM 955 O O . LEU A 1 128 ? -7.337 -0.514 -1.332 1.00 90.81 128 LEU A O 1
ATOM 959 N N . SER A 1 129 ? -6.120 1.034 -2.407 1.00 90.12 129 SER A N 1
ATOM 960 C CA . SER A 1 129 ? -7.173 2.050 -2.453 1.00 90.12 129 SER A CA 1
ATOM 961 C C . SER A 1 129 ? -8.118 1.931 -3.654 1.00 90.12 129 SER A C 1
ATOM 963 O O . SER A 1 129 ? -9.000 2.774 -3.802 1.00 90.12 129 SER A O 1
ATOM 965 N N . GLY A 1 130 ? -7.932 0.936 -4.531 1.00 89.12 130 GLY A N 1
ATOM 966 C CA . GLY A 1 130 ? -8.733 0.774 -5.749 1.00 89.12 130 GLY A CA 1
ATOM 967 C C . GLY A 1 130 ? -8.502 1.861 -6.809 1.00 89.12 130 GLY A C 1
ATOM 968 O O . GLY A 1 130 ? -9.296 1.996 -7.730 1.00 89.12 130 GLY A O 1
ATOM 969 N N . GLN A 1 131 ? -7.424 2.646 -6.699 1.00 87.56 131 GLN A N 1
ATOM 970 C CA . GLN A 1 131 ? -7.071 3.751 -7.609 1.00 87.56 131 GLN A CA 1
ATOM 971 C C . GLN A 1 131 ? -5.993 3.365 -8.634 1.00 87.56 131 GLN A C 1
ATOM 973 O O . GLN A 1 131 ? -5.281 4.222 -9.187 1.00 87.56 131 GLN A O 1
ATOM 978 N N . PHE A 1 132 ? -5.806 2.066 -8.851 1.00 79.25 132 PHE A N 1
ATOM 979 C CA . PHE A 1 132 ? -4.946 1.578 -9.911 1.00 79.25 132 PHE A CA 1
ATOM 980 C C . PHE A 1 132 ? -5.762 1.511 -11.209 1.00 79.25 132 PHE A C 1
ATOM 982 O O . PHE A 1 132 ? -6.826 0.895 -11.195 1.00 79.25 132 PHE A O 1
ATOM 989 N N . PRO A 1 133 ? -5.320 2.163 -12.302 1.00 68.25 133 PRO A N 1
ATOM 990 C CA . PRO A 1 133 ? -6.008 2.053 -13.581 1.00 68.25 133 PRO A CA 1
ATOM 991 C C . PRO A 1 133 ? -5.971 0.587 -14.024 1.00 68.25 133 PRO A C 1
ATOM 993 O O . PRO A 1 133 ? -4.889 0.017 -14.181 1.00 68.25 133 PRO A O 1
ATOM 996 N N . ILE A 1 134 ? -7.159 -0.006 -14.127 1.00 56.31 134 ILE A N 1
ATOM 997 C CA . ILE A 1 134 ? -7.413 -1.312 -14.747 1.00 56.31 134 ILE A CA 1
ATOM 998 C C . ILE A 1 134 ? -7.324 -1.207 -16.265 1.00 56.31 134 ILE A C 1
ATOM 1000 O O . ILE A 1 134 ? -7.735 -0.153 -16.804 1.00 56.31 134 ILE A O 1
#

Secondary structure (DSSP, 8-state):
-----------HHHHHHHHHHH-HHHHHHHHHHHHHHHHTSSPP---EEEEEEEEEEEEEE-------S----HHHHHHHHHHTTS----EEEEEEEEEEEEEEE-TT-PPP----TTSSHHHHHHHHTT-S--

Nearest PDB structures (foldseek):
  6vmi-assembly1_AH  TM=2.045E-01  e=4.840E+00  Homo sapiens
  2bhv-assembly1_A  TM=2.410E-01  e=8.740E+00  Helicobacter pylori

InterPro domains:
  IPR003439 ABC transporter-like, ATP-binding domain [PF00005] (99-132)
  IPR027417 P-loop containing nucleoside triphosphate hydrolase [G3DSA:3.40.50.300] (45-134)
  IPR027417 P-loop containing nucleoside triphosphate hydrolase [SSF52540] (81-133)

Sequence (134 aa):
MSEVSTPTTPASVHWGETMMAQGPEALHNFMAKTFKAATGGVLPQMEVRFNNVSISADVTVTREVTAASELPTLYNVVARTLANLNPIKKKVVRKEVIKNISGVLKPGTITLLLGQPGSGKTSLMRILSGQFPI

Foldseek 3Di:
DDDPDDPPDDDPVVVVVVDVVVDDVVVLVVCQVVQCVVVVHGFDFDKFWDFQDKDKDWDQPPPPPPPPDDDPDVVVVVVVVVVVVPPPPRDTDIGILDGGDTDMDGPSDDDDDDDDPSNCPVVVVCVSVVNDDD

Organism: NCBI:txid4796

Mean predicted aligned error: 14.46 Å

Radius of gyration: 25.36 Å; Cα contacts (8 Å, |Δi|>4): 98; chains: 1; bounding box: 58×41×67 Å

Solvent-accessible surface area (backbone atoms only — not comparable to full-atom values): 8741 Å² total; per-residue (Å²): 140,79,84,80,78,71,83,79,82,72,65,83,77,52,55,60,58,56,34,64,76,62,36,71,64,50,48,51,54,48,50,55,52,53,49,29,67,74,68,77,42,81,79,75,82,59,69,49,76,48,72,63,44,62,42,72,45,77,41,71,52,74,75,71,80,74,68,71,86,73,77,98,44,72,62,64,54,54,53,48,60,58,47,68,74,46,80,74,76,74,48,65,42,79,41,74,50,39,76,61,43,66,54,73,48,62,51,98,61,91,83,85,89,83,77,65,91,89,60,32,66,69,60,52,52,27,50,78,67,68,68,51,89,126